Protein AF-A0A0X3BPI8-F1 (afdb_monomer_lite)

Secondary structure (DSSP, 8-state):
-PPP----------GGGGS--TT-TTTGGG--TT-HHHHHHHHHHHHHHHHTT---EE-SSHHHH-HHHHHHHHHHT-SEE---TTTHHHHHHHHHHHHHHHHHHHHHS----

Foldseek 3Di:
DDDDDPPPDPDDQDPVLPPDDCPDPVRVVSHDCPRVVVVVVLLVVLVVCVVVVHAAEDEDACCQVPVVVLLSCVVSPHPYYDYDPVSVVVSVVSSVVSVVVVVVVVVPPPDDD

Sequence (113 aa):
MPAERTAQRAPGPTLDAWYADRDSAVVGGAFDERDPGVKRMVAMAVEGCRRNGRHSGLCGEAPSTYPEFADFLVEQGIDSISVEPDAILKITLRVAEVEERLRSAKRMAPLAR

pLDDT: mean 80.54, std 19.57, range [34.78, 97.0]

Radius of gyration: 19.16 Å; chains: 1; bounding box: 48×56×49 Å

Organism: NCBI:txid83986

InterPro domains:
  IPR000121 PEP-utilising enzyme, C-terminal [PF02896] (20-98)
  IPR006319 Phosphoenolpyruvate synthase [PTHR43030] (21-104)
  IPR015813 Pyruvate/Phosphoenolpyruvate kinase-like domain superfamily [SSF51621] (20-99)
  IPR040442 Pyruvate kinase-like domain superfamily [G3DSA:3.20.20.60] (15-112)

Structure (mmCIF, N/CA/C/O backbone):
data_AF-A0A0X3BPI8-F1
#
_entry.id   AF-A0A0X3BPI8-F1
#
loop_
_atom_site.group_PDB
_atom_site.id
_atom_site.type_symbol
_atom_site.label_atom_id
_atom_site.label_alt_id
_atom_site.label_comp_id
_atom_site.label_asym_id
_atom_site.label_entity_id
_atom_site.label_seq_id
_atom_site.pdbx_PDB_ins_code
_atom_site.Cartn_x
_atom_site.Cartn_y
_atom_site.Cartn_z
_atom_site.occupancy
_atom_site.B_iso_or_equiv
_atom_site.auth_seq_id
_atom_site.auth_comp_id
_atom_site.auth_asym_id
_atom_site.auth_atom_id
_atom_site.pdbx_PDB_model_num
ATOM 1 N N . MET A 1 1 ? 4.647 -41.944 -35.869 1.00 34.78 1 MET A N 1
ATOM 2 C CA . MET A 1 1 ? 4.842 -40.487 -35.743 1.00 34.78 1 MET A CA 1
ATOM 3 C C . MET A 1 1 ? 3.512 -39.782 -36.019 1.00 34.78 1 MET A C 1
ATOM 5 O O . MET A 1 1 ? 3.276 -39.436 -37.171 1.00 34.78 1 MET A O 1
ATOM 9 N N . PRO A 1 2 ? 2.585 -39.653 -35.052 1.00 37.34 2 PRO A N 1
ATOM 10 C CA . PRO A 1 2 ? 1.394 -38.835 -35.246 1.00 37.34 2 PRO A CA 1
ATOM 11 C C . PRO A 1 2 ? 1.668 -37.386 -34.822 1.00 37.34 2 PRO A C 1
ATOM 13 O O . PRO A 1 2 ? 2.320 -37.134 -33.814 1.00 37.34 2 PRO A O 1
ATOM 16 N N . ALA A 1 3 ? 1.182 -36.458 -35.641 1.00 40.41 3 ALA A N 1
ATOM 17 C CA . ALA A 1 3 ? 1.277 -35.020 -35.460 1.00 40.41 3 ALA A CA 1
ATOM 18 C C . ALA A 1 3 ? 0.478 -34.556 -34.232 1.00 40.41 3 ALA A C 1
ATOM 20 O O . ALA A 1 3 ? -0.727 -34.801 -34.137 1.00 40.41 3 ALA A O 1
ATOM 21 N N . GLU A 1 4 ? 1.145 -33.861 -33.312 1.00 39.09 4 GLU A N 1
ATOM 22 C CA . GLU A 1 4 ? 0.499 -33.214 -32.177 1.00 39.09 4 GLU A CA 1
ATOM 23 C C . GLU A 1 4 ? -0.173 -31.916 -32.627 1.00 39.09 4 GLU A C 1
ATOM 25 O O . GLU A 1 4 ? 0.431 -30.984 -33.156 1.00 39.09 4 GLU A O 1
ATOM 30 N N . ARG A 1 5 ? -1.486 -31.911 -32.436 1.00 42.94 5 ARG A N 1
ATOM 31 C CA . ARG A 1 5 ? -2.417 -30.831 -32.720 1.00 42.94 5 ARG A CA 1
ATOM 32 C C . ARG A 1 5 ? -2.181 -29.732 -31.680 1.00 42.94 5 ARG A C 1
ATOM 34 O O . ARG A 1 5 ? -2.660 -29.841 -30.555 1.00 42.94 5 ARG A O 1
ATOM 41 N N . THR A 1 6 ? -1.442 -28.686 -32.035 1.00 40.41 6 THR A N 1
ATOM 42 C CA . THR A 1 6 ? -1.291 -27.484 -31.207 1.00 40.41 6 THR A CA 1
ATOM 43 C C . THR A 1 6 ? -2.642 -26.784 -31.089 1.00 40.41 6 THR A C 1
ATOM 45 O O . THR A 1 6 ? -3.086 -26.053 -31.972 1.00 40.41 6 THR A O 1
ATOM 48 N N . ALA A 1 7 ? -3.336 -27.055 -29.986 1.00 40.88 7 ALA A N 1
ATOM 49 C CA . ALA A 1 7 ? -4.505 -26.302 -29.578 1.00 40.88 7 ALA A CA 1
ATOM 50 C C . ALA A 1 7 ? -4.071 -24.857 -29.293 1.00 40.88 7 ALA A C 1
ATOM 52 O O . ALA A 1 7 ? -3.384 -24.586 -28.309 1.00 40.88 7 ALA A O 1
ATOM 53 N N . GLN A 1 8 ? -4.469 -23.930 -30.165 1.00 45.81 8 GLN A N 1
ATOM 54 C CA . GLN A 1 8 ? -4.453 -22.499 -29.880 1.00 45.81 8 GLN A CA 1
ATOM 55 C C . GLN A 1 8 ? -5.342 -22.247 -28.660 1.00 45.81 8 GLN A C 1
ATOM 57 O O . GLN A 1 8 ? -6.569 -22.222 -28.750 1.00 45.81 8 GLN A O 1
ATOM 62 N N . ARG A 1 9 ? -4.712 -22.114 -27.494 1.00 39.59 9 ARG A N 1
ATOM 63 C CA . ARG A 1 9 ? -5.366 -21.662 -26.271 1.00 39.59 9 ARG A CA 1
ATOM 64 C C . ARG A 1 9 ? -5.366 -20.135 -26.302 1.00 39.59 9 ARG A C 1
ATOM 66 O O . ARG A 1 9 ? -4.310 -19.523 -26.423 1.00 39.59 9 ARG A O 1
ATOM 73 N N . ALA A 1 10 ? -6.556 -19.540 -26.260 1.00 39.91 10 ALA A N 1
ATOM 74 C CA . ALA A 1 10 ? -6.744 -18.092 -26.221 1.00 39.91 10 ALA A CA 1
ATOM 75 C C . ALA A 1 10 ? -5.963 -17.450 -25.050 1.00 39.91 10 ALA A C 1
ATOM 77 O O . ALA A 1 10 ? -5.816 -18.101 -24.008 1.00 39.91 10 ALA A O 1
ATOM 78 N N . PRO A 1 11 ? -5.487 -16.196 -25.187 1.00 42.78 11 PRO A N 1
ATOM 79 C CA . PRO A 1 11 ? -4.708 -15.525 -24.153 1.00 42.78 11 PRO A CA 1
ATOM 80 C C . PRO A 1 11 ? -5.606 -15.186 -22.956 1.00 42.78 11 PRO A C 1
ATOM 82 O O . PRO A 1 11 ? -6.345 -14.205 -22.959 1.00 42.78 11 PRO A O 1
ATOM 85 N N . GLY A 1 12 ? -5.571 -16.037 -21.931 1.00 46.34 12 GLY A N 1
ATOM 86 C CA . GLY A 1 12 ? -5.919 -15.630 -20.571 1.00 46.34 12 GLY A CA 1
ATOM 87 C C . GLY A 1 12 ? -4.782 -14.787 -19.978 1.00 46.34 12 GLY A C 1
ATOM 88 O O . GLY A 1 12 ? -3.680 -14.822 -20.524 1.00 46.34 12 GLY A O 1
ATOM 89 N N . PRO A 1 13 ? -5.015 -14.039 -18.883 1.00 44.38 13 PRO A N 1
ATOM 90 C CA . PRO A 1 13 ? -3.970 -13.244 -18.242 1.00 44.38 13 PRO A CA 1
ATOM 91 C C . PRO A 1 13 ? -2.821 -14.175 -17.843 1.00 44.38 13 PRO A C 1
ATOM 93 O O . PRO A 1 13 ? -2.977 -15.042 -16.979 1.00 44.38 13 PRO A O 1
ATOM 96 N N . THR A 1 14 ? -1.708 -14.065 -18.561 1.00 51.47 14 THR A N 1
ATOM 97 C CA . THR A 1 14 ? -0.554 -14.953 -18.460 1.00 51.47 14 THR A CA 1
ATOM 98 C C . THR A 1 14 ? 0.098 -14.770 -17.097 1.00 51.47 14 THR A C 1
ATOM 100 O O . THR A 1 14 ? 0.619 -13.703 -16.784 1.00 51.47 14 THR A O 1
ATOM 103 N N . LEU A 1 15 ? 0.098 -15.840 -16.299 1.00 48.72 15 LEU A N 1
ATOM 104 C CA . LEU A 1 15 ? 0.879 -15.976 -15.061 1.00 48.72 15 LEU A CA 1
ATOM 105 C C . LEU A 1 15 ? 2.383 -15.695 -15.268 1.00 48.72 15 LEU A C 1
ATOM 107 O O . LEU A 1 15 ? 3.096 -15.447 -14.303 1.00 48.72 15 LEU A O 1
ATOM 111 N N . ASP A 1 16 ? 2.841 -15.687 -16.519 1.00 45.94 16 ASP A N 1
ATOM 112 C CA . ASP A 1 16 ? 4.234 -15.515 -16.927 1.00 45.94 16 ASP A CA 1
ATOM 113 C C . ASP A 1 16 ? 4.752 -14.068 -16.785 1.00 45.94 16 ASP A C 1
ATOM 115 O O . ASP A 1 16 ? 5.958 -13.864 -16.695 1.00 45.94 16 ASP A O 1
ATOM 119 N N . ALA A 1 17 ? 3.868 -13.063 -16.693 1.00 48.34 17 ALA A N 1
ATOM 120 C CA . ALA A 1 17 ? 4.258 -11.648 -16.554 1.00 48.34 17 ALA A CA 1
ATOM 121 C C . ALA A 1 17 ? 4.879 -11.305 -15.183 1.00 48.34 17 ALA A C 1
ATOM 123 O O . ALA A 1 17 ? 5.412 -10.222 -14.973 1.00 48.34 17 ALA A O 1
ATOM 124 N N . TRP A 1 18 ? 4.804 -12.237 -14.237 1.00 46.72 18 TRP A N 1
ATOM 125 C CA . TRP A 1 18 ? 5.158 -12.025 -12.839 1.00 46.72 18 TRP A CA 1
ATOM 126 C C . TRP A 1 18 ? 6.564 -12.436 -12.459 1.00 46.72 18 TRP A C 1
ATOM 128 O O . TRP A 1 18 ? 7.137 -11.903 -11.513 1.00 46.72 18 TRP A O 1
ATOM 138 N N . TYR A 1 19 ? 7.099 -13.407 -13.189 1.00 51.81 19 TYR A N 1
ATOM 139 C CA . TYR A 1 19 ? 8.464 -13.885 -13.042 1.00 51.81 19 TYR A CA 1
ATOM 140 C C . TYR A 1 19 ? 9.325 -13.274 -14.154 1.00 51.81 19 TYR A C 1
ATOM 142 O O . TYR A 1 19 ? 10.066 -13.963 -14.850 1.00 51.81 19 TYR A O 1
ATOM 150 N N . ALA A 1 20 ? 9.156 -11.971 -14.374 1.00 59.94 20 ALA A N 1
ATOM 151 C CA . ALA A 1 20 ? 9.958 -11.204 -15.306 1.00 59.94 20 ALA A 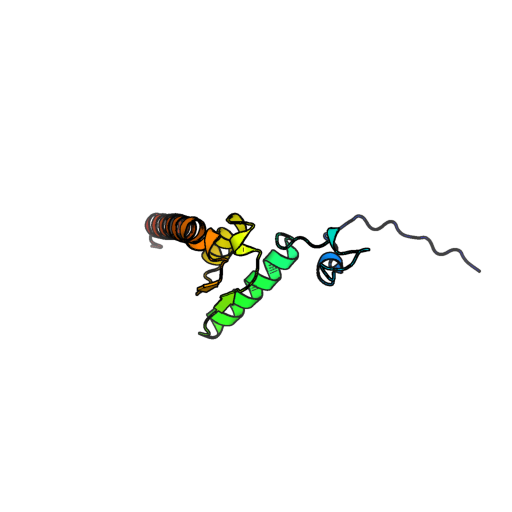CA 1
ATOM 152 C C . ALA A 1 20 ? 10.983 -10.402 -14.505 1.00 59.94 20 ALA A C 1
ATOM 154 O O . ALA A 1 20 ? 10.632 -9.578 -13.661 1.00 59.94 20 ALA A O 1
ATOM 155 N N . ASP A 1 21 ? 12.259 -10.668 -14.764 1.00 62.78 21 ASP A N 1
ATOM 156 C CA . ASP A 1 21 ? 13.324 -9.768 -14.345 1.00 62.78 21 ASP A CA 1
ATOM 157 C C . ASP A 1 21 ? 13.137 -8.440 -15.094 1.00 62.78 21 ASP A C 1
ATOM 159 O O . ASP A 1 21 ? 13.190 -8.411 -16.329 1.00 62.78 21 ASP A O 1
ATOM 163 N N . ARG A 1 22 ? 12.878 -7.360 -14.345 1.00 63.47 22 ARG A N 1
ATOM 164 C CA . ARG A 1 22 ? 12.667 -6.011 -14.894 1.00 63.47 22 ARG A CA 1
ATOM 165 C C . ARG A 1 22 ? 13.866 -5.522 -15.705 1.00 63.47 22 ARG A C 1
ATOM 167 O O . ARG A 1 22 ? 13.668 -4.794 -16.672 1.00 63.47 22 ARG A O 1
ATOM 174 N N . ASP A 1 23 ? 15.070 -5.979 -15.371 1.00 67.88 23 ASP A N 1
ATOM 175 C CA . ASP A 1 23 ? 16.306 -5.607 -16.062 1.00 67.88 23 ASP A CA 1
ATOM 176 C C . ASP A 1 23 ? 16.607 -6.529 -17.259 1.00 67.88 23 ASP A C 1
ATOM 178 O O . ASP A 1 23 ? 17.610 -6.368 -17.962 1.00 67.88 23 ASP A O 1
ATOM 182 N N . SER A 1 24 ? 15.730 -7.498 -17.544 1.00 70.44 24 SER A N 1
ATOM 183 C CA . SER A 1 24 ? 15.891 -8.380 -18.693 1.00 70.44 24 SER A CA 1
ATOM 184 C C . SER A 1 24 ? 15.611 -7.653 -20.002 1.00 70.44 24 SER A C 1
ATOM 186 O O . SER A 1 24 ? 14.489 -7.228 -20.281 1.00 70.44 24 SER A O 1
ATOM 188 N N . ALA A 1 25 ? 16.603 -7.659 -20.892 1.00 63.91 25 ALA A N 1
ATOM 189 C CA . ALA A 1 25 ? 16.466 -7.173 -22.264 1.00 63.91 25 ALA A CA 1
ATOM 190 C C . ALA A 1 25 ? 15.407 -7.930 -23.097 1.00 63.91 25 ALA A C 1
ATOM 192 O O . ALA A 1 25 ? 15.015 -7.457 -24.161 1.00 63.91 25 ALA A O 1
ATOM 193 N N . VAL A 1 26 ? 14.966 -9.111 -22.645 1.00 63.91 26 VAL A N 1
ATOM 194 C CA . VAL A 1 26 ? 14.042 -9.983 -23.389 1.00 63.91 26 VAL A CA 1
ATOM 195 C C . VAL A 1 26 ? 12.618 -9.913 -22.837 1.00 63.91 26 VAL A C 1
ATOM 197 O O . V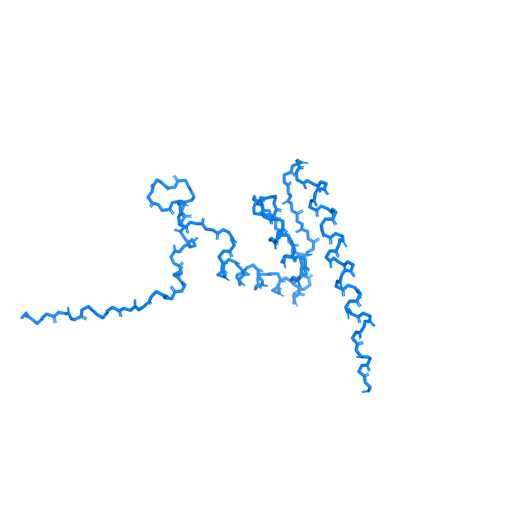AL A 1 26 ? 11.670 -9.963 -23.615 1.00 63.91 26 VAL A O 1
ATOM 200 N N . VAL A 1 27 ? 12.455 -9.798 -21.513 1.00 63.97 27 VAL A N 1
ATOM 201 C CA . VAL A 1 27 ? 11.137 -9.889 -20.853 1.00 63.97 27 VAL A CA 1
ATOM 202 C C . VAL A 1 27 ? 10.790 -8.710 -19.941 1.00 63.97 27 VAL A C 1
ATOM 204 O O . VAL A 1 27 ? 9.653 -8.638 -19.486 1.00 63.97 27 VAL A O 1
ATOM 207 N N . GLY A 1 28 ? 11.701 -7.758 -19.710 1.00 60.19 28 GLY A N 1
ATOM 208 C CA . GLY A 1 28 ? 11.467 -6.629 -18.798 1.00 60.19 28 GLY A CA 1
ATOM 209 C C . GLY A 1 28 ? 10.276 -5.756 -19.205 1.00 60.19 28 GLY A C 1
ATOM 210 O O . GLY A 1 28 ? 9.505 -5.321 -18.358 1.00 60.19 28 GLY A O 1
ATOM 211 N N . GLY A 1 29 ? 10.039 -5.598 -20.513 1.00 63.81 29 GLY A N 1
ATOM 212 C CA . GLY A 1 29 ? 8.882 -4.860 -21.039 1.00 63.81 29 GLY A CA 1
ATOM 213 C C . GLY A 1 29 ? 7.525 -5.556 -20.863 1.00 63.81 29 GLY A C 1
ATOM 214 O O . GLY A 1 29 ? 6.501 -4.952 -21.169 1.00 63.81 29 GLY A O 1
ATOM 215 N N . ALA A 1 30 ? 7.498 -6.814 -20.408 1.00 67.56 30 ALA A N 1
ATOM 216 C CA . ALA A 1 30 ? 6.265 -7.546 -20.114 1.00 67.56 30 ALA A CA 1
ATOM 217 C C . ALA A 1 30 ? 5.816 -7.405 -18.648 1.00 67.56 30 ALA A C 1
ATOM 219 O O . ALA A 1 30 ? 4.729 -7.871 -18.305 1.00 67.56 30 ALA A O 1
ATOM 220 N N . PHE A 1 31 ? 6.634 -6.785 -17.792 1.00 71.00 31 PHE A N 1
ATOM 221 C CA . PHE A 1 31 ? 6.302 -6.551 -16.392 1.00 71.00 31 PHE A CA 1
ATOM 222 C C . PHE A 1 31 ? 5.463 -5.276 -16.242 1.00 71.00 31 PHE A C 1
ATOM 224 O O . PHE A 1 31 ? 5.873 -4.201 -16.674 1.00 71.00 31 PHE A O 1
ATOM 231 N N . ASP A 1 32 ? 4.295 -5.396 -15.613 1.00 80.38 32 ASP A N 1
ATOM 232 C CA . ASP A 1 32 ? 3.460 -4.257 -15.223 1.00 80.38 32 ASP A CA 1
ATOM 233 C C . ASP A 1 32 ? 2.970 -4.481 -13.790 1.00 80.38 32 ASP A C 1
ATOM 235 O O . ASP A 1 32 ? 2.217 -5.417 -13.510 1.00 80.38 32 ASP A O 1
ATOM 239 N N . GLU A 1 33 ? 3.368 -3.610 -12.865 1.00 79.00 33 GLU A N 1
ATOM 240 C CA . GLU A 1 33 ? 2.966 -3.670 -11.458 1.00 79.00 33 GLU A CA 1
ATOM 241 C C . GLU A 1 33 ? 1.449 -3.520 -11.262 1.00 79.00 33 GLU A C 1
ATOM 243 O O . GLU A 1 33 ? 0.910 -3.860 -10.208 1.00 79.00 33 GLU A O 1
ATOM 248 N N . ARG A 1 34 ? 0.727 -3.030 -12.273 1.00 83.94 34 ARG A N 1
ATOM 249 C CA . ARG A 1 34 ? -0.733 -2.891 -12.263 1.00 83.94 34 ARG A CA 1
ATOM 250 C C . ARG A 1 34 ? -1.441 -4.139 -12.775 1.00 83.94 34 ARG A C 1
ATOM 252 O O . ARG A 1 34 ? -2.678 -4.139 -12.762 1.00 83.94 34 ARG A O 1
ATOM 259 N N . ASP A 1 35 ? -0.706 -5.171 -13.200 1.00 87.56 35 ASP A N 1
ATOM 260 C CA . ASP A 1 35 ? -1.282 -6.434 -13.655 1.00 87.56 35 ASP A CA 1
ATOM 261 C C . ASP A 1 35 ? -2.325 -6.933 -12.636 1.00 87.56 35 ASP A C 1
ATOM 263 O O . ASP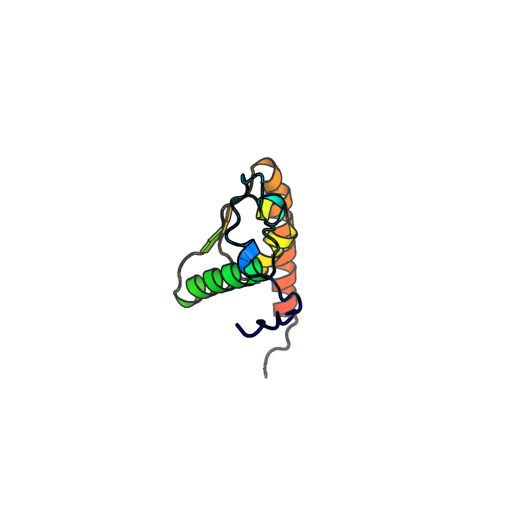 A 1 35 ? -2.092 -6.902 -11.420 1.00 87.56 35 ASP A O 1
ATOM 267 N N . PRO A 1 36 ? -3.510 -7.390 -13.080 1.00 86.62 36 PRO A N 1
ATOM 268 C CA . PRO A 1 36 ? -4.548 -7.861 -12.171 1.00 86.62 36 PRO A CA 1
ATOM 269 C C . PRO A 1 36 ? -4.096 -9.014 -11.279 1.00 86.62 36 PRO A C 1
ATOM 271 O O . PRO A 1 36 ? -4.638 -9.199 -10.190 1.00 86.62 36 PRO A O 1
ATOM 274 N N . GLY A 1 37 ? -3.131 -9.814 -11.727 1.00 88.00 37 GLY A N 1
ATOM 275 C CA . GLY A 1 37 ? -2.448 -10.750 -10.863 1.00 88.00 37 GLY A CA 1
ATOM 276 C C . GLY A 1 37 ? -1.766 -10.029 -9.703 1.00 88.00 37 GLY A C 1
ATOM 277 O O . GLY A 1 37 ? -2.026 -10.423 -8.562 1.00 88.00 37 GLY A O 1
ATOM 278 N N . VAL A 1 38 ? -0.900 -9.038 -9.976 1.00 88.25 38 VAL A N 1
ATOM 279 C CA . VAL A 1 38 ? -0.144 -8.258 -8.956 1.00 88.25 38 VAL A CA 1
ATOM 280 C C . VAL A 1 38 ? -1.113 -7.722 -7.936 1.00 88.25 38 VAL A C 1
ATOM 282 O O . VAL A 1 38 ? -1.004 -8.014 -6.741 1.00 88.25 38 VAL A O 1
ATOM 285 N N . LYS A 1 39 ? -2.175 -7.142 -8.487 1.00 91.56 39 LYS A N 1
ATOM 286 C CA . LYS A 1 39 ? -3.487 -6.910 -7.895 1.00 91.56 39 LYS A CA 1
ATOM 287 C C . LYS A 1 39 ? -3.832 -7.857 -6.744 1.00 91.56 39 LYS A C 1
ATOM 289 O O . LYS A 1 39 ? -3.843 -7.532 -5.555 1.00 91.56 39 LYS A O 1
ATOM 294 N N . ARG A 1 40 ? -4.157 -9.078 -7.166 1.00 93.56 40 ARG A N 1
ATOM 295 C CA . ARG A 1 40 ? -4.698 -10.155 -6.334 1.00 93.56 40 ARG A CA 1
ATOM 296 C C . ARG A 1 40 ? -3.714 -10.641 -5.283 1.00 93.56 40 ARG A C 1
ATOM 298 O O . ARG A 1 40 ? -4.125 -10.853 -4.149 1.00 93.56 40 ARG A O 1
ATOM 305 N N . MET A 1 41 ? -2.442 -10.821 -5.626 1.00 92.94 41 MET A N 1
ATOM 306 C CA . MET A 1 41 ? -1.455 -11.313 -4.661 1.00 92.94 41 MET A CA 1
ATOM 307 C C . MET A 1 41 ? -1.227 -10.308 -3.533 1.00 92.94 41 MET A C 1
ATOM 309 O O . MET A 1 41 ? -1.191 -10.698 -2.368 1.00 92.94 41 MET A O 1
ATOM 313 N N . VAL A 1 42 ? -1.129 -9.017 -3.864 1.00 94.00 42 VAL A N 1
ATOM 314 C CA . VAL A 1 42 ? -0.999 -7.955 -2.860 1.00 94.00 42 VAL A CA 1
ATOM 315 C C . VAL A 1 42 ? -2.242 -7.912 -1.970 1.00 94.00 42 VAL A C 1
ATOM 317 O O . VAL A 1 42 ? -2.103 -7.908 -0.749 1.00 94.00 42 VAL A O 1
ATOM 320 N N . ALA A 1 43 ? -3.447 -7.985 -2.548 1.00 95.62 43 ALA A N 1
ATOM 321 C CA . ALA A 1 43 ? -4.687 -8.070 -1.770 1.00 95.62 43 ALA A CA 1
ATOM 322 C C . ALA A 1 43 ? -4.690 -9.272 -0.809 1.00 95.62 43 ALA A C 1
ATOM 324 O O . ALA A 1 43 ? -4.997 -9.119 0.371 1.00 95.62 43 ALA A O 1
ATOM 325 N N . MET A 1 44 ? -4.285 -10.456 -1.283 1.00 96.25 44 MET A N 1
ATOM 326 C CA . MET A 1 44 ? -4.191 -11.661 -0.453 1.00 96.25 44 MET A CA 1
ATOM 327 C C . MET A 1 44 ? -3.197 -11.500 0.702 1.00 96.25 44 MET A C 1
ATOM 329 O O . MET A 1 44 ? -3.469 -11.971 1.809 1.00 96.25 44 MET A O 1
ATOM 333 N N . ALA A 1 45 ? -2.058 -10.846 0.465 1.00 95.44 45 ALA A N 1
ATOM 334 C CA . ALA A 1 45 ? -1.057 -10.589 1.495 1.00 95.44 45 ALA A CA 1
ATOM 335 C C . ALA A 1 45 ? -1.584 -9.621 2.565 1.00 95.44 45 ALA A C 1
ATOM 337 O O . ALA A 1 45 ? -1.517 -9.934 3.754 1.00 95.44 45 ALA A O 1
ATOM 338 N N . VAL A 1 46 ? -2.173 -8.493 2.153 1.00 96.50 46 VAL A N 1
ATOM 339 C CA . VAL A 1 46 ? -2.769 -7.498 3.062 1.00 96.50 46 VAL A CA 1
ATOM 340 C C . VAL A 1 46 ? -3.908 -8.119 3.875 1.00 96.50 46 VAL A C 1
ATOM 342 O O . VAL A 1 46 ? -3.935 -8.006 5.102 1.00 96.50 46 VAL A O 1
ATOM 345 N N . GLU A 1 47 ? -4.810 -8.864 3.230 1.00 96.44 47 GLU A N 1
ATOM 346 C CA . GLU A 1 47 ? -5.882 -9.583 3.921 1.00 96.44 47 GLU A CA 1
ATOM 347 C C . GLU A 1 47 ? -5.317 -10.619 4.904 1.00 96.44 47 GLU A C 1
ATOM 349 O O . GLU A 1 47 ? -5.785 -10.732 6.038 1.00 96.44 47 GLU A O 1
ATOM 354 N N . GLY A 1 48 ? -4.280 -11.355 4.500 1.00 96.94 48 GLY A N 1
ATOM 355 C CA . GLY A 1 48 ? -3.540 -12.275 5.355 1.00 96.94 48 GLY A CA 1
ATOM 356 C C . GLY A 1 48 ? -3.019 -11.601 6.621 1.00 96.94 48 GLY A C 1
ATOM 357 O O . GLY A 1 48 ? -3.301 -12.088 7.716 1.00 96.94 48 GLY A O 1
ATOM 358 N N . CYS A 1 49 ? -2.324 -10.473 6.492 1.00 97.00 49 CYS A N 1
ATOM 359 C CA . CYS A 1 49 ? -1.816 -9.704 7.627 1.00 97.00 49 CYS A CA 1
ATOM 360 C C . CYS A 1 49 ? -2.950 -9.253 8.552 1.00 97.00 49 CYS A C 1
ATOM 362 O O . CYS A 1 49 ? -2.923 -9.553 9.747 1.00 97.00 49 CYS A O 1
ATOM 364 N N . ARG A 1 50 ? -4.004 -8.652 7.991 1.00 95.50 50 ARG A N 1
ATOM 365 C CA . ARG A 1 50 ? -5.160 -8.163 8.751 1.00 95.50 50 ARG A CA 1
ATOM 366 C C . ARG A 1 50 ? -5.870 -9.274 9.523 1.00 95.50 50 ARG A C 1
ATOM 368 O O . ARG A 1 50 ? -6.155 -9.107 10.706 1.00 95.50 50 ARG A O 1
ATOM 375 N N . ARG A 1 51 ? -6.107 -10.432 8.893 1.00 96.38 51 ARG A N 1
ATOM 376 C CA . ARG A 1 51 ? -6.719 -11.608 9.548 1.00 96.38 51 ARG A CA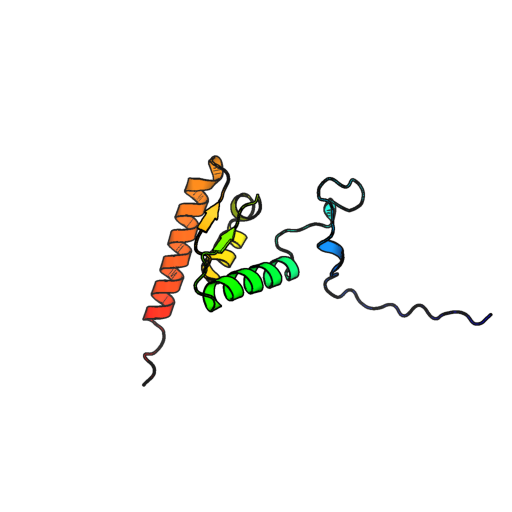 1
ATOM 377 C C . ARG A 1 51 ? -5.905 -12.115 10.737 1.00 96.38 51 ARG A C 1
ATOM 379 O O . ARG A 1 51 ? -6.477 -12.683 11.658 1.00 96.38 51 ARG A O 1
ATOM 386 N N . ASN A 1 52 ? -4.593 -11.900 10.720 1.00 96.50 52 ASN A N 1
ATOM 387 C CA . ASN A 1 52 ? -3.679 -12.324 11.775 1.00 96.50 52 ASN A CA 1
ATOM 388 C C . ASN A 1 52 ? -3.291 -11.185 12.736 1.00 96.50 52 ASN A C 1
ATOM 390 O O . ASN A 1 52 ? -2.401 -11.380 13.564 1.00 96.50 52 ASN A O 1
ATOM 394 N N . GLY A 1 53 ? -3.907 -10.000 12.623 1.00 94.94 53 GLY A N 1
ATOM 395 C CA . GLY A 1 53 ? -3.554 -8.832 13.437 1.00 94.94 53 GLY A CA 1
ATOM 396 C C . GLY A 1 53 ? -2.095 -8.397 13.264 1.00 94.94 53 GLY A C 1
ATOM 397 O O . GLY A 1 53 ? -1.457 -7.963 14.222 1.00 94.94 53 GLY A O 1
ATOM 398 N N . ARG A 1 54 ? -1.533 -8.583 12.066 1.00 96.69 54 ARG A N 1
ATOM 399 C CA . ARG A 1 54 ? -0.166 -8.188 11.714 1.00 96.69 54 ARG A CA 1
ATOM 400 C C . ARG A 1 54 ? -0.187 -6.915 10.881 1.00 96.69 54 ARG A C 1
ATOM 402 O O . ARG A 1 54 ? -1.060 -6.748 10.038 1.00 96.69 54 ARG A O 1
ATOM 409 N N . HIS A 1 55 ? 0.822 -6.078 11.101 1.00 95.69 55 HIS A N 1
ATOM 410 C CA . HIS A 1 55 ? 1.082 -4.883 10.303 1.00 95.69 55 HIS A CA 1
ATOM 411 C C . HIS A 1 55 ? 1.446 -5.253 8.863 1.00 95.69 55 HIS A C 1
ATOM 413 O O . HIS A 1 55 ? 2.235 -6.174 8.634 1.00 95.69 55 HIS A O 1
ATOM 419 N N . SER A 1 56 ? 0.903 -4.512 7.906 1.00 95.62 56 SER A N 1
ATOM 420 C CA . SER A 1 56 ? 1.147 -4.641 6.476 1.00 95.62 56 SER A CA 1
ATOM 421 C C . SER A 1 56 ? 1.740 -3.351 5.908 1.00 95.62 56 SER A C 1
ATOM 423 O O . SER A 1 56 ? 1.228 -2.249 6.100 1.00 95.62 56 SER A O 1
ATOM 425 N N . GLY A 1 57 ? 2.856 -3.482 5.197 1.00 94.56 57 GLY A N 1
ATOM 426 C CA . GLY A 1 57 ? 3.514 -2.366 4.531 1.00 94.56 57 GLY A CA 1
ATOM 427 C C . GLY A 1 57 ? 4.023 -2.779 3.163 1.00 94.56 57 GLY A C 1
ATOM 428 O O . GLY A 1 57 ? 4.462 -3.917 2.993 1.00 94.56 57 GLY A O 1
ATOM 429 N N . LEU A 1 58 ? 3.955 -1.864 2.198 1.00 92.56 58 LEU A N 1
ATOM 430 C CA . LEU A 1 58 ? 4.506 -2.073 0.862 1.00 92.56 58 LEU A CA 1
ATOM 431 C C . LEU A 1 58 ? 5.619 -1.060 0.591 1.00 92.56 58 LEU A C 1
ATOM 433 O O . LEU A 1 58 ? 5.421 0.148 0.741 1.00 92.56 58 LEU A O 1
ATOM 437 N N . CYS A 1 59 ? 6.768 -1.570 0.156 1.00 90.25 59 CYS A N 1
ATOM 438 C CA . CYS A 1 59 ? 7.841 -0.789 -0.443 1.00 90.25 59 CYS A CA 1
ATOM 439 C C . CYS A 1 59 ? 7.962 -1.119 -1.935 1.00 90.25 59 CYS A C 1
ATOM 441 O O . CYS A 1 59 ? 7.621 -2.218 -2.373 1.00 90.25 59 CYS A O 1
ATOM 443 N N . GLY A 1 60 ? 8.438 -0.153 -2.714 1.00 84.06 60 GLY A N 1
ATOM 444 C CA . GLY A 1 60 ? 8.624 -0.292 -4.152 1.00 84.06 60 GLY A CA 1
ATOM 445 C C . GLY A 1 60 ? 8.276 0.992 -4.889 1.00 84.06 60 GLY A C 1
ATOM 446 O O . GLY A 1 60 ? 7.803 1.958 -4.298 1.00 84.06 60 GLY A O 1
ATOM 447 N N . GLU A 1 61 ? 8.510 0.974 -6.193 1.00 86.44 61 GLU A N 1
ATOM 448 C CA . GLU A 1 61 ? 8.312 2.134 -7.065 1.00 86.44 61 GLU A CA 1
ATOM 449 C C . GLU A 1 61 ? 6.833 2.339 -7.431 1.00 86.44 61 GLU A C 1
ATOM 451 O O . GLU A 1 61 ? 6.365 3.466 -7.562 1.00 86.44 61 GLU A O 1
ATOM 456 N N . ALA A 1 62 ? 6.065 1.244 -7.509 1.00 87.19 62 ALA A N 1
ATOM 457 C CA . ALA A 1 62 ? 4.669 1.242 -7.939 1.00 87.19 62 ALA A CA 1
ATOM 458 C C . ALA A 1 62 ? 3.775 2.315 -7.282 1.00 87.19 62 ALA A C 1
ATOM 460 O O . ALA A 1 62 ? 3.089 3.012 -8.025 1.00 87.19 62 ALA A O 1
ATOM 461 N N . PRO A 1 63 ? 3.745 2.503 -5.944 1.00 86.44 63 PRO A N 1
ATOM 462 C CA . PRO A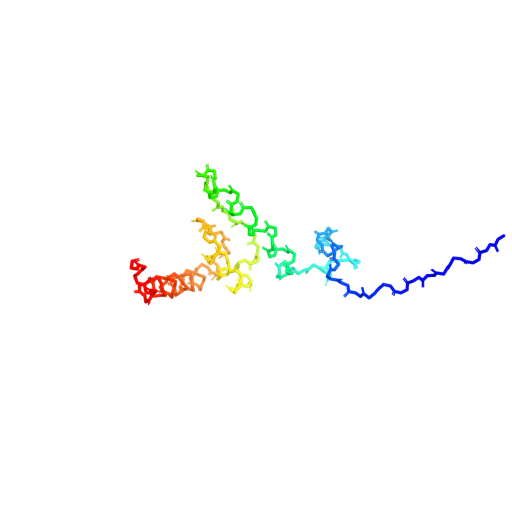 1 63 ? 2.905 3.539 -5.339 1.00 86.44 63 PRO A CA 1
ATOM 463 C C . PRO A 1 63 ? 3.370 4.974 -5.642 1.00 86.44 63 PRO A C 1
ATOM 465 O O . PRO A 1 63 ? 2.549 5.886 -5.585 1.00 86.44 63 PRO A O 1
ATOM 468 N N . SER A 1 64 ? 4.648 5.185 -5.970 1.00 89.31 64 SER A N 1
ATOM 469 C CA . SER A 1 64 ? 5.192 6.490 -6.377 1.00 89.31 64 SER A CA 1
ATOM 470 C C . SER A 1 64 ? 4.847 6.798 -7.836 1.00 89.31 64 SER A C 1
ATOM 472 O O . SER A 1 64 ? 4.365 7.889 -8.153 1.00 89.31 64 SER A O 1
ATOM 474 N N . THR A 1 65 ? 5.038 5.808 -8.713 1.00 88.38 65 THR A N 1
ATOM 475 C CA . THR A 1 65 ? 4.842 5.919 -10.167 1.00 88.38 65 THR A CA 1
ATOM 476 C C . THR A 1 65 ? 3.365 5.902 -10.551 1.00 88.38 65 THR A C 1
ATOM 478 O O . THR A 1 65 ? 2.937 6.665 -11.420 1.00 88.38 65 THR A O 1
ATOM 481 N N . TYR A 1 66 ? 2.562 5.090 -9.861 1.00 91.31 66 TYR A N 1
ATOM 482 C CA . TYR A 1 66 ? 1.145 4.861 -10.137 1.00 91.31 66 TYR A CA 1
ATOM 483 C C . TYR A 1 66 ? 0.293 5.226 -8.908 1.00 91.31 66 TYR A C 1
ATOM 485 O O . TYR A 1 66 ? 0.024 4.371 -8.058 1.00 91.31 66 TYR A O 1
ATOM 493 N N . PRO A 1 67 ? -0.175 6.483 -8.779 1.00 90.62 67 PRO A N 1
ATOM 494 C CA . PRO A 1 67 ? -1.028 6.900 -7.663 1.00 90.62 67 PRO A CA 1
ATOM 495 C C . PRO A 1 67 ? -2.308 6.065 -7.518 1.00 90.62 67 PRO A C 1
ATOM 497 O O . PRO A 1 67 ? -2.779 5.842 -6.408 1.00 90.62 67 PRO A O 1
ATOM 500 N N . GLU A 1 68 ? -2.848 5.534 -8.615 1.00 91.69 68 GLU A N 1
ATOM 501 C CA . GLU A 1 68 ? -3.989 4.615 -8.597 1.00 91.69 68 GLU A CA 1
ATOM 502 C C . GLU A 1 68 ? -3.672 3.276 -7.913 1.00 91.69 68 GLU A C 1
ATOM 504 O O . GLU A 1 68 ? -4.569 2.571 -7.448 1.00 91.69 68 GLU A O 1
ATOM 509 N N . PHE A 1 69 ? -2.394 2.899 -7.856 1.00 93.19 69 PHE A N 1
ATOM 510 C CA . PHE A 1 69 ? -1.948 1.749 -7.085 1.00 93.19 69 PHE A CA 1
ATOM 511 C C . PHE A 1 69 ? -1.965 2.070 -5.589 1.00 93.19 69 PHE A C 1
ATOM 513 O O . PHE A 1 69 ? -2.405 1.235 -4.805 1.00 93.19 69 PHE A O 1
ATOM 520 N N . ALA A 1 70 ? -1.588 3.290 -5.188 1.00 93.69 70 ALA A N 1
ATOM 521 C CA . ALA A 1 70 ? -1.739 3.743 -3.805 1.00 93.69 70 ALA A CA 1
ATOM 522 C C . ALA A 1 70 ? -3.217 3.762 -3.375 1.00 93.69 70 ALA A C 1
ATOM 524 O O . ALA A 1 70 ? -3.535 3.257 -2.299 1.00 93.69 70 ALA A O 1
ATOM 525 N N . ASP A 1 71 ? -4.125 4.229 -4.240 1.00 95.06 71 ASP A N 1
ATOM 526 C CA . ASP A 1 71 ? -5.574 4.164 -3.992 1.00 95.06 71 ASP A CA 1
ATOM 527 C C . ASP A 1 71 ? -6.026 2.729 -3.709 1.00 95.06 71 ASP A C 1
ATOM 529 O O . ASP A 1 71 ? -6.704 2.463 -2.717 1.00 95.06 71 ASP A O 1
ATOM 533 N N . PHE A 1 72 ? -5.605 1.794 -4.566 1.00 95.50 72 PHE A N 1
ATOM 534 C CA . PHE A 1 72 ? -5.905 0.378 -4.411 1.00 95.50 72 PHE A CA 1
ATOM 535 C C . PHE A 1 72 ? -5.401 -0.168 -3.067 1.00 95.50 72 PHE A C 1
ATOM 537 O O . PHE A 1 72 ? -6.142 -0.875 -2.386 1.00 95.50 72 PHE A O 1
ATOM 544 N N . LEU A 1 73 ? -4.175 0.169 -2.657 1.00 95.62 73 LEU A N 1
ATOM 545 C CA . LEU A 1 73 ? -3.607 -0.284 -1.383 1.00 95.62 73 LEU A CA 1
ATOM 546 C C . LEU A 1 73 ? -4.406 0.229 -0.177 1.00 95.62 73 LEU A C 1
ATOM 548 O O . LEU A 1 73 ? -4.668 -0.537 0.753 1.00 95.62 73 LEU A O 1
ATOM 552 N N . VAL A 1 74 ? -4.834 1.494 -0.208 1.00 96.31 74 VAL A N 1
ATOM 553 C CA . VAL A 1 74 ? -5.698 2.082 0.829 1.00 96.31 74 VAL A CA 1
ATOM 554 C C . VAL A 1 74 ? -7.056 1.379 0.859 1.00 96.31 74 VAL A C 1
ATOM 556 O O . VAL A 1 74 ? -7.550 1.040 1.932 1.00 96.31 74 VAL A O 1
ATOM 559 N N . GLU A 1 75 ? -7.642 1.087 -0.304 1.00 95.88 75 GLU A N 1
ATOM 560 C CA . GLU A 1 75 ? -8.901 0.340 -0.405 1.00 95.88 75 GLU A CA 1
ATOM 561 C C . GLU A 1 75 ? -8.784 -1.100 0.126 1.00 95.88 75 GLU A C 1
ATOM 563 O O . GLU A 1 75 ? -9.743 -1.611 0.707 1.00 95.88 75 GLU A O 1
ATOM 568 N N . GLN A 1 76 ? -7.618 -1.745 -0.010 1.00 96.31 76 GLN A N 1
ATOM 569 C CA . GLN A 1 76 ? -7.348 -3.049 0.615 1.00 96.31 76 GLN A CA 1
ATOM 570 C C . GLN A 1 76 ? -7.112 -2.957 2.133 1.00 96.31 76 GLN A C 1
ATOM 572 O O . GLN A 1 76 ? -7.167 -3.980 2.822 1.00 96.31 76 GLN A O 1
ATOM 577 N N . GLY A 1 77 ? -6.881 -1.753 2.663 1.00 94.94 77 GLY A N 1
ATOM 578 C CA . GLY A 1 77 ? -6.629 -1.507 4.080 1.00 94.94 77 GLY A CA 1
ATOM 579 C C . GLY A 1 77 ? -5.190 -1.792 4.502 1.00 94.94 77 GLY A C 1
ATOM 580 O O . GLY A 1 77 ? -4.989 -2.391 5.556 1.00 94.94 77 GLY A O 1
ATOM 581 N N . ILE A 1 78 ? -4.206 -1.410 3.679 1.00 96.50 78 ILE A N 1
ATOM 582 C CA . ILE A 1 78 ? -2.792 -1.451 4.072 1.00 96.50 78 ILE A CA 1
ATOM 583 C C . ILE A 1 78 ? -2.507 -0.470 5.221 1.00 96.50 78 ILE A C 1
ATOM 585 O O . ILE A 1 78 ? -3.117 0.596 5.289 1.00 96.50 78 ILE A O 1
ATOM 589 N N . ASP A 1 79 ? -1.541 -0.785 6.084 1.00 95.81 79 ASP A N 1
ATOM 590 C CA . ASP A 1 79 ? -1.197 0.077 7.224 1.00 95.81 79 ASP A CA 1
ATOM 591 C C . ASP A 1 79 ? -0.130 1.130 6.881 1.00 95.81 79 ASP A C 1
ATOM 593 O O . ASP A 1 79 ? -0.035 2.170 7.532 1.00 95.81 79 ASP A O 1
ATOM 597 N N . SER A 1 80 ? 0.721 0.864 5.886 1.00 95.62 80 SER A N 1
ATOM 598 C CA . SER A 1 80 ? 1.808 1.772 5.503 1.00 95.62 80 SER A CA 1
ATOM 599 C C . SER A 1 80 ? 2.233 1.619 4.043 1.00 95.62 80 SER A C 1
ATOM 601 O O . SER A 1 80 ? 2.227 0.522 3.484 1.00 95.62 80 SER A O 1
ATOM 603 N N . ILE A 1 81 ? 2.647 2.729 3.433 1.00 94.88 81 ILE A N 1
ATOM 604 C CA . ILE A 1 81 ? 3.167 2.782 2.064 1.00 94.88 81 ILE A CA 1
ATOM 605 C C . ILE A 1 81 ? 4.480 3.565 2.101 1.00 94.88 81 ILE A C 1
ATOM 607 O O . ILE A 1 81 ? 4.521 4.679 2.620 1.00 94.88 81 ILE A O 1
ATOM 611 N N . SER A 1 82 ? 5.559 2.986 1.576 1.00 94.38 82 SER A N 1
ATOM 612 C CA . SER A 1 82 ? 6.807 3.713 1.326 1.00 94.38 82 SER A CA 1
ATOM 613 C C . SER A 1 82 ? 6.819 4.227 -0.107 1.00 94.38 82 SER A C 1
ATOM 615 O O . SER A 1 82 ? 6.536 3.468 -1.031 1.00 94.38 82 SER A O 1
ATOM 617 N N . VAL A 1 83 ? 7.150 5.503 -0.276 1.00 94.44 83 VAL A N 1
ATOM 618 C CA . VAL A 1 83 ? 7.201 6.179 -1.577 1.00 94.44 83 VAL A CA 1
ATOM 619 C C . VAL A 1 83 ? 8.512 6.933 -1.737 1.00 94.44 83 VAL A C 1
ATOM 621 O O . VAL A 1 83 ? 9.238 7.162 -0.765 1.00 94.44 83 VAL A O 1
ATOM 624 N N . GLU A 1 84 ? 8.801 7.324 -2.969 1.00 91.50 84 GLU A N 1
ATOM 625 C CA . GLU A 1 84 ? 9.944 8.166 -3.287 1.00 91.50 84 GLU A CA 1
ATOM 626 C C . GLU A 1 84 ? 9.767 9.575 -2.697 1.00 91.50 84 GLU A C 1
ATOM 628 O O . GLU A 1 84 ? 8.632 10.045 -2.551 1.00 91.50 84 GLU A O 1
ATOM 633 N N . PRO A 1 85 ? 10.863 10.262 -2.319 1.00 91.81 85 PRO A N 1
ATOM 634 C CA . PRO A 1 85 ? 10.789 11.539 -1.610 1.00 91.81 85 PRO A CA 1
ATOM 635 C C . PRO A 1 85 ? 10.008 12.633 -2.347 1.00 91.81 85 PRO A C 1
ATOM 637 O O . PRO A 1 85 ? 9.329 13.445 -1.721 1.00 91.81 85 PRO A O 1
ATOM 640 N N . ASP A 1 86 ? 10.099 12.654 -3.672 1.00 93.00 86 ASP A N 1
ATOM 641 C CA . ASP A 1 86 ? 9.398 13.583 -4.556 1.00 93.00 86 ASP A CA 1
ATOM 642 C C . ASP A 1 86 ? 7.888 13.294 -4.639 1.00 93.00 86 ASP A C 1
ATOM 644 O O . ASP A 1 86 ? 7.076 14.217 -4.744 1.00 93.00 86 ASP A O 1
ATOM 648 N N . ALA A 1 87 ? 7.494 12.027 -4.513 1.00 92.62 87 ALA A N 1
ATOM 649 C CA . ALA A 1 87 ? 6.108 11.580 -4.545 1.00 92.62 87 ALA A CA 1
ATOM 650 C C . ALA A 1 87 ? 5.374 11.738 -3.199 1.00 92.62 87 ALA A C 1
ATOM 652 O O . ALA A 1 87 ? 4.139 11.718 -3.190 1.00 92.62 87 ALA A O 1
ATOM 653 N N . ILE A 1 88 ? 6.080 11.947 -2.075 1.00 94.12 88 ILE A N 1
ATOM 654 C CA . ILE A 1 88 ? 5.495 11.996 -0.715 1.00 94.12 88 ILE A CA 1
ATOM 655 C C . ILE A 1 88 ? 4.265 12.905 -0.642 1.00 94.12 88 ILE A C 1
ATOM 657 O O . ILE A 1 88 ? 3.207 12.462 -0.197 1.00 94.12 88 ILE A O 1
ATOM 661 N N . LEU A 1 89 ? 4.369 14.164 -1.078 1.00 95.00 89 LEU A N 1
ATOM 662 C CA . LEU A 1 89 ? 3.266 15.126 -0.948 1.00 95.00 89 LEU A CA 1
ATOM 663 C C . LEU A 1 89 ? 2.053 14.716 -1.787 1.00 95.00 89 LEU A C 1
ATOM 665 O O . LEU A 1 89 ? 0.925 14.712 -1.293 1.00 95.00 89 LEU A O 1
ATOM 669 N N . LYS A 1 90 ? 2.295 14.333 -3.044 1.00 94.56 90 LYS A N 1
ATOM 670 C CA . LYS A 1 90 ? 1.253 13.921 -3.989 1.00 94.56 90 LYS A CA 1
ATOM 671 C C . LYS A 1 90 ? 0.498 12.698 -3.473 1.00 94.56 90 LYS A C 1
ATOM 673 O O . LYS A 1 90 ? -0.730 12.703 -3.457 1.00 94.56 90 LYS A O 1
ATOM 678 N N . ILE A 1 91 ? 1.226 11.673 -3.032 1.00 95.38 91 ILE A N 1
ATOM 679 C CA . ILE A 1 91 ? 0.624 10.431 -2.544 1.00 95.38 91 ILE A CA 1
ATOM 680 C C . ILE A 1 91 ? -0.064 10.647 -1.198 1.0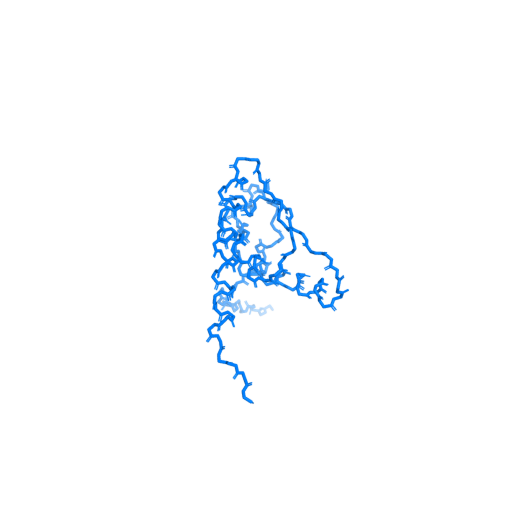0 95.38 91 ILE A C 1
ATOM 682 O O . ILE A 1 91 ? -1.166 10.149 -1.011 1.00 95.38 91 ILE A O 1
ATOM 686 N N . THR A 1 92 ? 0.500 11.452 -0.296 1.00 95.38 92 THR A N 1
ATOM 687 C CA . THR A 1 92 ? -0.136 11.740 1.002 1.00 95.38 92 THR A CA 1
ATOM 688 C C . THR A 1 92 ? -1.494 12.419 0.828 1.00 95.38 92 THR A C 1
ATOM 690 O O . THR A 1 92 ? -2.477 11.991 1.431 1.00 95.38 92 THR A O 1
ATOM 693 N N . LEU A 1 93 ? -1.576 13.449 -0.025 1.00 96.25 93 LEU A N 1
ATOM 694 C CA . LEU A 1 93 ? -2.848 14.114 -0.327 1.00 96.25 93 LEU A CA 1
ATOM 695 C C . LEU A 1 93 ? -3.846 13.134 -0.945 1.00 96.25 93 LEU A C 1
ATOM 697 O O . LEU A 1 93 ? -5.008 13.096 -0.546 1.00 96.25 93 LEU A O 1
ATOM 701 N N . ARG A 1 94 ? -3.375 12.296 -1.871 1.00 95.00 94 ARG A N 1
ATOM 702 C CA . ARG A 1 94 ? -4.215 11.303 -2.532 1.00 95.00 94 ARG A CA 1
ATOM 703 C C . ARG A 1 94 ? -4.772 10.259 -1.561 1.00 95.00 94 ARG A C 1
ATOM 705 O O . ARG A 1 94 ? -5.967 9.976 -1.588 1.00 95.00 94 ARG A O 1
ATOM 712 N N . VAL A 1 95 ? -3.933 9.725 -0.677 1.00 95.94 95 VAL A N 1
ATOM 713 C CA . VAL A 1 95 ? -4.342 8.785 0.376 1.00 95.94 95 VAL A CA 1
ATOM 714 C C . VAL A 1 95 ? -5.417 9.421 1.255 1.00 95.94 95 VAL A C 1
ATOM 716 O O . VAL A 1 95 ? -6.464 8.812 1.462 1.00 95.94 95 VAL A O 1
ATOM 719 N N . ALA A 1 96 ? -5.220 10.668 1.691 1.00 96.44 96 ALA A N 1
ATOM 720 C CA . ALA A 1 96 ? -6.201 11.379 2.508 1.00 96.44 96 ALA A CA 1
ATOM 721 C C . ALA A 1 96 ? -7.566 11.521 1.803 1.00 96.44 96 ALA A C 1
ATOM 723 O O . ALA A 1 96 ? -8.605 11.288 2.424 1.00 96.44 96 ALA A O 1
ATOM 724 N N . GLU A 1 97 ? -7.584 11.843 0.505 1.00 96.62 97 GLU A N 1
ATOM 725 C CA . GLU A 1 97 ? -8.818 11.898 -0.295 1.00 96.62 97 GLU A CA 1
ATOM 726 C C . GLU A 1 97 ? -9.539 10.545 -0.349 1.00 96.62 97 GLU A C 1
ATOM 728 O O . GLU A 1 97 ? -10.760 10.469 -0.174 1.00 96.62 97 GLU A O 1
ATOM 733 N N . VAL A 1 98 ? -8.797 9.463 -0.603 1.00 96.56 98 VAL A N 1
ATOM 734 C CA . VAL A 1 98 ? -9.360 8.109 -0.687 1.00 96.56 98 VAL A CA 1
ATOM 735 C C . VAL A 1 98 ? -9.915 7.674 0.661 1.00 96.56 98 VAL A C 1
ATOM 737 O O . VAL A 1 98 ? -11.034 7.164 0.729 1.00 96.56 98 VAL A O 1
ATOM 740 N N . GLU A 1 99 ? -9.186 7.919 1.742 1.00 95.81 99 GLU A N 1
ATOM 741 C CA . GLU A 1 99 ? -9.664 7.614 3.081 1.00 95.81 99 GLU A CA 1
ATOM 742 C C . GLU A 1 99 ? -10.945 8.381 3.436 1.00 95.81 99 GLU A C 1
ATOM 744 O O . GLU A 1 99 ? -11.882 7.789 3.977 1.00 95.81 99 GLU A O 1
ATOM 749 N N . GLU A 1 100 ? -11.032 9.676 3.112 1.00 96.44 100 GLU A N 1
ATOM 750 C CA . GLU A 1 100 ? -12.249 10.472 3.321 1.00 96.44 100 GLU A CA 1
ATOM 751 C C . GLU A 1 100 ? -13.431 9.936 2.511 1.00 96.44 100 GLU A C 1
ATOM 753 O O . GLU A 1 100 ? -14.558 9.839 3.017 1.00 96.44 100 GLU A O 1
ATOM 758 N N . ARG A 1 101 ? -13.183 9.519 1.265 1.00 95.56 101 ARG A N 1
ATOM 759 C CA . ARG A 1 101 ? -14.188 8.866 0.421 1.00 95.56 101 ARG A CA 1
ATOM 760 C C . ARG A 1 101 ? -14.700 7.579 1.070 1.00 95.56 101 ARG A C 1
ATOM 762 O O . ARG A 1 101 ? -15.914 7.387 1.152 1.00 95.56 101 ARG A O 1
ATOM 769 N N . LEU A 1 102 ? -13.811 6.725 1.579 1.00 94.19 102 LEU A N 1
ATOM 770 C CA . LEU A 1 102 ? -14.178 5.476 2.257 1.00 94.19 102 LEU A CA 1
ATOM 771 C C . LEU A 1 102 ? -14.926 5.730 3.575 1.00 94.19 102 LEU A C 1
ATOM 773 O O . LEU A 1 102 ? -15.937 5.076 3.849 1.00 94.19 102 LEU A O 1
ATOM 777 N N . ARG A 1 103 ? -14.490 6.716 4.371 1.00 94.31 103 ARG A N 1
ATOM 778 C CA . ARG A 1 103 ? -15.186 7.153 5.595 1.00 94.31 103 ARG A CA 1
ATOM 779 C C . ARG A 1 103 ? -16.600 7.637 5.286 1.00 94.31 103 ARG A C 1
ATOM 781 O O . ARG A 1 103 ? -17.551 7.236 5.960 1.00 94.31 103 ARG A O 1
ATOM 788 N N . SER A 1 104 ? -16.750 8.468 4.260 1.00 93.25 104 SER A N 1
ATOM 789 C CA . SER A 1 104 ? -18.042 9.012 3.832 1.00 93.25 104 SER A CA 1
ATOM 790 C C . SER A 1 104 ? -18.979 7.916 3.328 1.00 93.25 104 SER A C 1
ATOM 792 O O . SER A 1 104 ? -20.129 7.851 3.761 1.00 93.25 104 SER A O 1
ATOM 794 N N . ALA A 1 105 ? -18.474 6.989 2.510 1.00 89.19 105 ALA A N 1
ATOM 795 C CA . ALA A 1 105 ? -19.234 5.828 2.053 1.00 89.19 105 ALA A CA 1
ATOM 796 C C . ALA A 1 105 ? -19.722 4.961 3.228 1.00 89.19 105 ALA A C 1
ATOM 798 O O . ALA A 1 105 ? -20.888 4.570 3.266 1.00 89.19 105 ALA A O 1
ATOM 799 N N . LYS A 1 106 ? -18.873 4.727 4.238 1.00 87.56 106 LYS A N 1
ATOM 800 C CA . LYS A 1 106 ? -19.241 3.975 5.449 1.00 87.56 106 LYS A CA 1
ATOM 801 C C . LYS A 1 106 ? -20.321 4.675 6.280 1.00 87.56 106 LYS A C 1
ATOM 803 O O . LYS A 1 106 ? -21.164 3.997 6.855 1.00 87.56 106 LYS A O 1
ATOM 808 N N . ARG A 1 107 ? -20.318 6.012 6.336 1.00 87.31 107 ARG A N 1
ATOM 809 C CA . ARG A 1 107 ? -21.357 6.810 7.020 1.00 87.31 107 ARG A CA 1
ATOM 810 C C . ARG A 1 107 ? -22.702 6.787 6.292 1.00 87.31 107 ARG A C 1
ATOM 812 O O . ARG A 1 107 ? -23.733 6.892 6.944 1.00 87.31 107 ARG A O 1
ATOM 819 N N . MET A 1 108 ? -22.682 6.693 4.964 1.00 80.19 108 MET A N 1
ATOM 820 C CA . MET A 1 108 ? -23.886 6.646 4.127 1.00 80.19 108 MET A CA 1
ATOM 821 C C . MET A 1 108 ? -24.477 5.240 3.990 1.00 80.19 108 MET A C 1
ATOM 823 O O . MET A 1 108 ? -25.633 5.112 3.589 1.00 80.19 108 MET A O 1
ATOM 827 N N . ALA A 1 109 ? -23.706 4.192 4.298 1.00 77.38 109 ALA A N 1
ATOM 828 C CA . ALA A 1 109 ? -24.210 2.828 4.295 1.00 77.38 109 ALA A CA 1
ATOM 829 C C . ALA A 1 109 ? -25.415 2.723 5.253 1.00 77.38 109 ALA A C 1
ATOM 831 O O . ALA A 1 109 ? -25.320 3.186 6.395 1.00 77.38 109 ALA A O 1
ATOM 832 N N . PRO A 1 110 ? -26.554 2.158 4.808 1.00 75.00 110 PRO A N 1
ATOM 833 C CA . PRO A 1 110 ? -27.738 2.059 5.646 1.00 75.00 110 PRO A CA 1
ATOM 834 C C . PRO A 1 110 ? -27.378 1.295 6.917 1.00 75.00 110 PRO A C 1
ATOM 836 O O . PRO A 1 110 ? -26.801 0.208 6.852 1.00 75.00 110 PRO A O 1
ATOM 839 N N . LEU A 1 111 ? -27.700 1.885 8.070 1.00 69.75 111 LEU A N 1
ATOM 840 C CA . LEU A 1 111 ? -27.528 1.227 9.357 1.00 69.75 111 LEU A CA 1
ATOM 841 C C . LEU A 1 111 ? -28.366 -0.054 9.304 1.00 69.75 111 LEU A C 1
ATOM 843 O O . LEU A 1 111 ? -29.593 0.024 9.195 1.00 69.75 111 LEU A O 1
ATOM 847 N N . ALA A 1 112 ? -27.696 -1.210 9.263 1.00 67.38 112 ALA A N 1
ATOM 848 C CA . ALA A 1 112 ? -28.363 -2.503 9.258 1.00 67.38 112 ALA A CA 1
ATOM 849 C C . ALA A 1 112 ? -29.343 -2.527 10.441 1.00 67.38 112 ALA A C 1
ATOM 851 O O . ALA A 1 112 ? -28.937 -2.278 11.577 1.00 67.38 112 ALA A O 1
ATOM 852 N N . ARG A 1 113 ? -30.631 -2.689 10.121 1.00 58.19 113 ARG A N 1
ATOM 853 C CA . ARG A 1 113 ? -31.735 -2.715 11.087 1.00 58.19 113 ARG A CA 1
ATOM 854 C C . ARG A 1 113 ? -31.763 -4.031 11.842 1.00 58.19 113 ARG A C 1
ATOM 856 O O . ARG A 1 113 ? -31.468 -5.063 11.199 1.00 58.19 113 ARG A O 1
#